Protein AF-A0A851GJX3-F1 (afdb_monomer)

Secondary structure (DSSP, 8-state):
-HHHHHHHHHHHHHHHHHHHHHHHHHHHHHHHHHHHHHHHHHHHHHHHTS-TTTS-SSHHHHTGGGTGGG-GGGTT-TT--EEEEETTEEEEE-SSPEEEETTEEE-EEEETTEEEEETTT-PBPPPTT-PPPP----

Foldseek 3Di:
DVVVVVVVVVVVVVVVVVQVVVQVVLQVLVLLLLALVQVLLVLQLVLVPDDPVQRDAWQQSSCVVQPRPPHPSQVSQPQGWTWHADPVGIKIWRPDWDRSGPPDTWIWIDTNVDAIATPPVRHHRDDPPDDPPDPPDD

Radius of gyration: 20.01 Å; Cα contacts (8 Å, |Δi|>4): 165; chains: 1; bounding box: 51×26×65 Å

Organism: NCBI:txid2748318

pLDDT: mean 86.86, std 13.75, range [38.84, 95.94]

Structure (mmCIF, N/CA/C/O backbone):
data_AF-A0A851GJX3-F1
#
_entry.id   AF-A0A851GJX3-F1
#
loop_
_atom_site.group_PDB
_atom_site.id
_atom_site.type_symbol
_atom_site.label_atom_id
_atom_site.label_alt_id
_atom_site.label_comp_id
_atom_site.label_asym_id
_atom_site.label_entity_id
_atom_site.label_seq_id
_atom_site.pdbx_PDB_ins_code
_atom_site.Cartn_x
_atom_site.Cartn_y
_atom_site.Cartn_z
_atom_site.occupancy
_atom_site.B_iso_or_equiv
_atom_site.auth_seq_id
_atom_site.auth_comp_id
_atom_site.auth_asym_id
_atom_site.auth_atom_id
_atom_site.pdbx_PDB_model_num
ATOM 1 N N . MET A 1 1 ? -26.244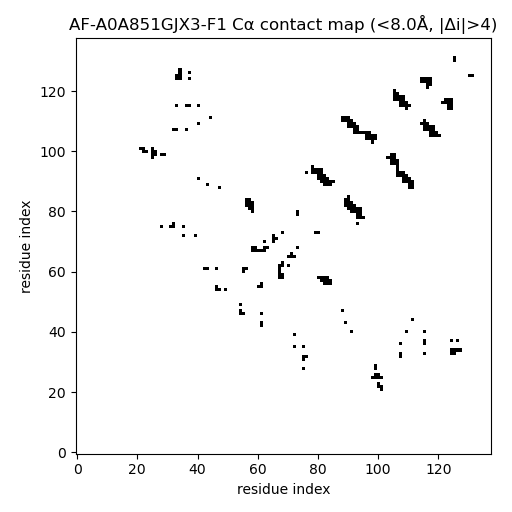 -0.835 45.167 1.00 61.53 1 MET A N 1
ATOM 2 C CA . MET A 1 1 ? -26.473 -1.055 43.716 1.00 61.53 1 MET A CA 1
ATOM 3 C C . MET A 1 1 ? -26.023 0.114 42.839 1.00 61.53 1 MET A C 1
ATOM 5 O O . MET A 1 1 ? -25.249 -0.138 41.929 1.00 61.53 1 MET A O 1
ATOM 9 N N . LYS A 1 2 ? -26.393 1.373 43.132 1.00 68.19 2 LYS A N 1
ATOM 10 C CA . LYS A 1 2 ? -26.063 2.550 42.291 1.00 68.19 2 LYS A CA 1
ATOM 11 C C . LYS A 1 2 ? -24.568 2.704 41.934 1.00 68.19 2 LYS A C 1
ATOM 13 O O . LYS A 1 2 ? -24.247 2.857 40.767 1.00 68.19 2 LYS A O 1
ATOM 18 N N . LYS A 1 3 ? -23.649 2.537 42.899 1.00 73.19 3 LYS A N 1
ATOM 19 C CA . LYS A 1 3 ? -22.190 2.628 42.654 1.00 73.19 3 LYS A CA 1
ATOM 20 C C . LYS A 1 3 ? -21.658 1.573 41.669 1.00 73.19 3 LYS A C 1
ATOM 22 O O . LYS A 1 3 ? -20.798 1.886 40.859 1.00 73.19 3 LYS A O 1
ATOM 27 N N . ARG A 1 4 ? -22.184 0.340 41.708 1.00 79.25 4 ARG A N 1
ATOM 28 C CA . ARG A 1 4 ? -21.769 -0.739 40.790 1.00 79.25 4 ARG A CA 1
ATOM 29 C C . ARG A 1 4 ? -22.234 -0.457 39.361 1.00 79.25 4 ARG A C 1
ATOM 31 O O . ARG A 1 4 ? -21.465 -0.647 38.433 1.00 79.25 4 ARG A O 1
ATOM 38 N N . VAL A 1 5 ? -23.452 0.063 39.205 1.00 83.94 5 VAL A N 1
ATOM 39 C CA . VAL A 1 5 ? -24.000 0.456 37.898 1.00 83.94 5 VAL A CA 1
ATOM 40 C C . VAL A 1 5 ? -23.191 1.606 37.289 1.00 83.94 5 VAL A C 1
ATOM 42 O O . VAL A 1 5 ? -22.816 1.525 36.127 1.00 83.94 5 VAL A O 1
ATOM 45 N N . SER A 1 6 ? -22.833 2.627 38.076 1.00 84.25 6 SER A N 1
ATOM 46 C CA . SER A 1 6 ? -21.995 3.735 37.593 1.00 84.25 6 SER A CA 1
ATOM 47 C C . SER A 1 6 ? -20.600 3.288 37.145 1.00 84.25 6 SER A C 1
ATOM 49 O O . SER A 1 6 ? -20.116 3.770 36.126 1.00 84.25 6 SER A O 1
ATOM 51 N N . ILE A 1 7 ? -19.969 2.347 37.860 1.00 88.00 7 ILE A N 1
ATOM 52 C CA . ILE A 1 7 ? -18.661 1.794 37.467 1.00 88.00 7 ILE A CA 1
ATOM 53 C C . ILE A 1 7 ? -18.777 1.028 36.147 1.00 88.00 7 ILE A C 1
ATOM 55 O O . ILE A 1 7 ? -17.972 1.243 35.246 1.00 88.00 7 ILE A O 1
ATOM 59 N N . VAL A 1 8 ? -19.800 0.178 36.004 1.00 90.81 8 VAL A N 1
ATOM 60 C CA . VAL A 1 8 ? -20.024 -0.586 34.767 1.00 90.81 8 VAL A CA 1
ATOM 61 C C . VAL A 1 8 ? -20.250 0.350 33.579 1.00 90.81 8 VAL A C 1
ATOM 63 O O . VAL A 1 8 ? -19.629 0.158 32.539 1.00 90.81 8 VAL A O 1
ATOM 66 N N . ILE A 1 9 ? -21.066 1.397 33.739 1.00 91.19 9 ILE A N 1
ATOM 67 C CA . ILE A 1 9 ? -21.296 2.396 32.684 1.00 91.19 9 ILE A CA 1
ATOM 68 C C . ILE A 1 9 ? -19.994 3.122 32.324 1.00 91.19 9 ILE A C 1
ATOM 70 O O . ILE A 1 9 ? -19.695 3.277 31.143 1.00 91.19 9 ILE A O 1
ATOM 74 N N . GLY A 1 10 ? -19.198 3.527 33.319 1.00 91.25 10 GLY A N 1
ATOM 75 C CA . GLY A 1 10 ? -17.917 4.198 33.086 1.00 91.25 10 GLY A CA 1
ATOM 76 C C . GLY A 1 10 ? -16.932 3.340 32.287 1.00 91.25 10 GLY A C 1
ATOM 77 O O . GLY A 1 10 ? -16.342 3.819 31.321 1.00 91.25 10 GLY A O 1
ATOM 78 N N . VAL A 1 11 ? -16.809 2.055 32.633 1.00 92.81 11 VAL A N 1
ATOM 79 C CA . VAL A 1 11 ? -15.965 1.105 31.890 1.00 92.81 11 VAL A CA 1
ATOM 80 C C . VAL A 1 11 ? -16.477 0.921 30.463 1.00 92.81 11 VAL A C 1
ATOM 82 O O . VAL A 1 11 ? -15.691 0.938 29.519 1.00 92.81 11 VAL A O 1
ATOM 85 N N . LEU A 1 12 ? -17.791 0.790 30.285 1.00 94.12 12 LEU A N 1
ATOM 86 C CA . LEU A 1 12 ? -18.391 0.564 28.972 1.00 94.12 12 LEU A CA 1
ATOM 87 C C . LEU A 1 12 ? -18.175 1.766 28.041 1.00 94.12 12 LEU A C 1
ATOM 89 O O . LEU A 1 12 ? -17.801 1.585 26.885 1.00 94.12 12 LEU A O 1
ATOM 93 N N . LEU A 1 13 ? -18.306 2.990 28.562 1.00 93.62 13 LEU A N 1
ATOM 94 C CA . LEU A 1 13 ? -17.988 4.213 27.821 1.00 93.62 13 LEU A CA 1
ATOM 95 C C . LEU A 1 13 ? -16.509 4.283 27.426 1.00 93.62 13 LEU A C 1
ATOM 97 O O . LEU A 1 13 ? -16.202 4.622 26.284 1.00 93.62 13 LEU A O 1
ATOM 101 N N . PHE A 1 14 ? -15.596 3.922 28.332 1.00 94.19 14 PHE A N 1
ATOM 102 C CA . PHE A 1 14 ? -14.161 3.910 28.040 1.00 94.19 14 PHE A CA 1
ATOM 103 C C . PHE A 1 14 ? -13.810 2.921 26.919 1.00 94.19 14 PHE A C 1
ATOM 105 O O . PHE A 1 14 ? -13.060 3.255 26.002 1.00 94.19 14 PHE A O 1
ATOM 112 N N . 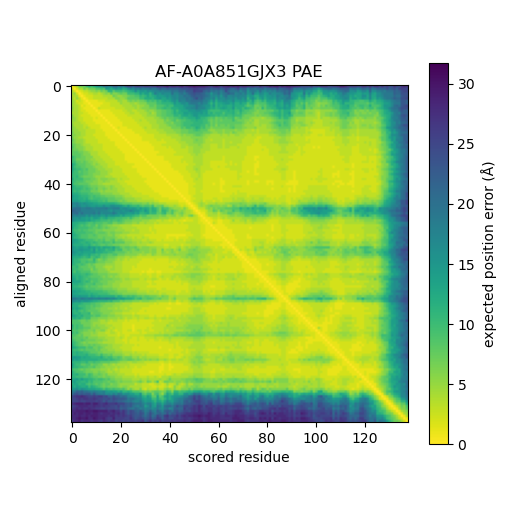VAL A 1 15 ? -14.408 1.726 26.945 1.00 94.31 15 VAL A N 1
ATOM 113 C CA . VAL A 1 15 ? -14.224 0.712 25.897 1.00 94.31 15 VAL A CA 1
ATOM 114 C C . VAL A 1 15 ? -14.755 1.211 24.552 1.00 94.31 15 VAL A C 1
ATOM 116 O O . VAL A 1 15 ? -14.050 1.123 23.548 1.00 94.31 15 VAL A O 1
ATOM 119 N N . VAL A 1 16 ? -15.964 1.783 24.516 1.00 93.62 16 VAL A N 1
ATOM 120 C CA . VAL A 1 16 ? -16.554 2.324 23.278 1.00 93.62 16 VAL A CA 1
ATOM 121 C C . VAL A 1 16 ? -15.695 3.449 22.696 1.00 93.62 16 VAL A C 1
ATOM 123 O O . VAL A 1 16 ? -15.464 3.485 21.482 1.00 93.62 16 VAL A O 1
ATOM 126 N N . LEU A 1 17 ? -15.173 4.339 23.544 1.00 94.50 17 LEU A N 1
ATOM 127 C CA . LEU A 1 17 ? -14.288 5.417 23.112 1.00 94.50 17 LEU A CA 1
ATOM 128 C C . LEU A 1 17 ? -12.981 4.864 22.526 1.00 94.50 17 LEU A C 1
ATOM 130 O O . LEU A 1 17 ? -12.590 5.258 21.427 1.00 94.50 17 LEU A O 1
ATOM 134 N N . GLY A 1 18 ? -12.349 3.901 23.205 1.00 93.94 18 GLY A N 1
ATOM 135 C CA . GLY A 1 18 ? -11.121 3.258 22.732 1.00 93.94 18 GLY A CA 1
ATOM 136 C C . GLY A 1 18 ? -11.298 2.558 21.381 1.00 93.94 18 GLY A C 1
ATOM 137 O O . GLY A 1 18 ? -10.483 2.739 20.476 1.00 93.94 18 GLY A O 1
ATOM 138 N N . ILE A 1 19 ? -12.403 1.828 21.204 1.00 94.19 19 ILE A N 1
ATOM 139 C CA . ILE A 1 19 ? -12.759 1.175 19.933 1.00 94.19 19 ILE A CA 1
ATOM 140 C C . ILE A 1 19 ? -12.942 2.214 18.817 1.00 94.19 19 ILE A C 1
ATOM 142 O O . ILE A 1 19 ? -12.475 2.009 17.695 1.00 94.19 19 ILE A O 1
ATOM 146 N N . THR A 1 20 ? -13.589 3.341 19.122 1.00 93.88 20 THR A N 1
ATOM 147 C CA . THR A 1 20 ? -13.840 4.415 18.150 1.00 93.88 20 THR A CA 1
ATOM 148 C C . THR A 1 20 ? -12.539 5.060 17.680 1.00 93.88 20 THR A C 1
ATOM 150 O O . THR A 1 20 ? -12.311 5.149 16.472 1.00 93.88 20 THR A O 1
ATOM 153 N N . ILE A 1 21 ? -11.662 5.438 18.616 1.00 94.62 21 ILE A N 1
ATOM 154 C CA . ILE A 1 21 ? -10.352 6.037 18.317 1.00 94.62 21 ILE A CA 1
ATOM 155 C C . ILE A 1 21 ? -9.494 5.063 17.506 1.00 94.62 21 ILE A C 1
ATOM 157 O O . ILE A 1 21 ? -8.927 5.431 16.479 1.00 94.62 21 ILE A O 1
ATOM 161 N N . TYR A 1 22 ? -9.450 3.791 17.909 1.00 94.44 22 TYR A N 1
ATOM 162 C CA . TYR A 1 22 ? -8.696 2.775 17.182 1.00 94.44 22 TYR A CA 1
ATOM 163 C C . TYR A 1 22 ? -9.196 2.611 15.739 1.00 94.44 22 TYR A C 1
ATOM 165 O O . TYR A 1 22 ? -8.398 2.573 14.804 1.00 94.44 22 TYR A O 1
ATOM 173 N N . ASN A 1 23 ? -10.515 2.585 15.526 1.00 94.75 23 ASN A N 1
ATOM 174 C CA . ASN A 1 23 ? -11.084 2.505 14.181 1.00 94.75 23 ASN A CA 1
ATOM 175 C C . ASN A 1 23 ? -10.778 3.744 13.328 1.00 94.75 23 ASN A C 1
ATOM 177 O O . ASN A 1 23 ? -10.571 3.614 12.124 1.00 94.75 23 ASN A O 1
ATOM 181 N N . GLN A 1 24 ? -10.760 4.938 13.928 1.00 93.38 24 GLN A N 1
ATOM 182 C CA . GLN A 1 24 ? -10.372 6.169 13.234 1.00 93.38 24 GLN A CA 1
ATOM 183 C C . GLN A 1 24 ? -8.902 6.129 12.811 1.00 93.38 24 GLN A C 1
ATOM 185 O O . GLN A 1 24 ? -8.610 6.421 11.656 1.00 93.38 24 GLN A O 1
ATOM 190 N N . ASN A 1 25 ? -8.006 5.667 13.687 1.00 93.69 25 ASN A N 1
ATOM 191 C CA . ASN A 1 25 ? -6.589 5.502 13.359 1.00 93.69 25 ASN A CA 1
ATOM 192 C C . ASN A 1 25 ? -6.371 4.498 12.218 1.00 93.69 25 ASN A C 1
ATOM 194 O O . ASN A 1 25 ? -5.564 4.749 11.329 1.00 93.69 25 ASN A O 1
ATOM 198 N N . LEU A 1 26 ? -7.118 3.387 12.191 1.00 93.38 26 LEU A N 1
ATOM 199 C CA . LEU A 1 26 ? -7.056 2.429 11.078 1.00 93.38 26 LEU A CA 1
ATOM 200 C C . LEU A 1 26 ? -7.486 3.054 9.746 1.00 93.38 26 LEU A C 1
ATOM 202 O O . LEU A 1 26 ? -6.852 2.817 8.720 1.00 93.38 26 LEU A O 1
ATOM 206 N N . LYS A 1 27 ? -8.544 3.871 9.765 1.00 92.25 27 LYS A N 1
ATOM 207 C CA . LYS A 1 27 ? -9.019 4.588 8.575 1.00 92.25 27 LYS A CA 1
ATOM 208 C C . LYS A 1 27 ? -8.036 5.665 8.117 1.00 92.25 27 LYS A C 1
ATOM 210 O O . LYS A 1 27 ? -7.854 5.830 6.914 1.00 92.25 27 LYS A O 1
ATOM 215 N N . ALA A 1 28 ? -7.403 6.372 9.053 1.00 91.25 28 ALA A N 1
ATOM 216 C CA . ALA A 1 28 ? -6.350 7.337 8.750 1.00 91.25 28 ALA A CA 1
ATOM 217 C C . ALA A 1 28 ? -5.165 6.643 8.064 1.00 91.25 28 ALA A C 1
ATOM 219 O O . ALA A 1 28 ? -4.873 6.965 6.920 1.00 91.25 28 ALA A O 1
ATOM 220 N N . LYS A 1 29 ? -4.625 5.568 8.661 1.00 92.62 29 LYS A N 1
ATOM 221 C CA . LYS A 1 29 ? -3.572 4.738 8.045 1.00 92.62 29 LYS A CA 1
ATOM 222 C C . LYS A 1 29 ? -3.952 4.204 6.660 1.00 92.62 29 LYS A C 1
ATOM 224 O O . LYS A 1 29 ? -3.107 4.092 5.780 1.00 92.62 29 LYS A O 1
ATOM 229 N N . ALA A 1 30 ? -5.212 3.814 6.457 1.00 92.38 30 ALA A N 1
ATOM 230 C CA . ALA A 1 30 ? -5.687 3.385 5.141 1.00 92.38 30 ALA A CA 1
ATOM 231 C C . ALA A 1 30 ? -5.663 4.538 4.122 1.00 92.38 30 ALA A C 1
ATOM 233 O O . ALA A 1 30 ? -5.256 4.329 2.985 1.00 92.38 30 ALA A O 1
ATOM 234 N N . THR A 1 31 ? -6.041 5.746 4.543 1.00 91.25 31 THR A N 1
ATOM 235 C CA . THR A 1 31 ? -5.995 6.953 3.702 1.00 91.25 31 THR A CA 1
ATOM 236 C C . THR A 1 31 ? -4.555 7.345 3.365 1.00 91.25 31 THR A C 1
ATOM 238 O O . THR A 1 31 ? -4.272 7.677 2.218 1.00 91.25 31 THR A O 1
ATOM 241 N N . ASP A 1 32 ? -3.637 7.247 4.329 1.00 91.88 32 ASP A N 1
ATOM 242 C CA . ASP A 1 32 ? -2.214 7.524 4.108 1.00 91.88 32 ASP A CA 1
ATOM 243 C C . ASP A 1 32 ? -1.613 6.531 3.103 1.00 91.88 32 ASP A C 1
ATOM 245 O O . ASP A 1 32 ? -0.923 6.930 2.170 1.00 91.88 32 ASP A O 1
ATOM 249 N N . ARG A 1 33 ? -1.957 5.240 3.212 1.00 93.06 33 ARG A N 1
ATOM 250 C CA . ARG A 1 33 ? -1.564 4.227 2.218 1.00 93.06 33 ARG A CA 1
ATOM 251 C C . ARG A 1 33 ? -2.112 4.514 0.824 1.00 93.06 33 ARG A C 1
ATOM 253 O O . ARG A 1 33 ? -1.377 4.347 -0.144 1.00 93.06 33 ARG A O 1
ATOM 260 N N . GLU A 1 34 ? -3.370 4.945 0.708 1.00 92.81 34 GLU A N 1
ATOM 261 C CA . GLU A 1 34 ? -3.957 5.346 -0.580 1.00 92.81 34 GLU A CA 1
ATOM 262 C C . GLU A 1 34 ? -3.184 6.508 -1.215 1.00 92.81 34 GLU A C 1
ATOM 264 O O . GLU A 1 34 ? -2.827 6.442 -2.389 1.00 92.81 34 GLU A O 1
ATOM 269 N N . ALA A 1 35 ? -2.900 7.556 -0.443 1.00 90.94 35 ALA A N 1
ATOM 270 C CA . ALA A 1 35 ? -2.165 8.723 -0.919 1.00 90.94 35 ALA A CA 1
ATOM 271 C C . ALA A 1 35 ? -0.746 8.352 -1.382 1.00 90.94 35 ALA A C 1
ATOM 273 O O . ALA A 1 35 ? -0.302 8.719 -2.476 1.00 90.94 35 ALA A O 1
ATOM 274 N N . THR A 1 36 ? -0.043 7.571 -0.567 1.00 92.88 36 THR A N 1
ATOM 275 C CA . THR A 1 36 ? 1.350 7.238 -0.839 1.00 92.88 36 THR A CA 1
ATOM 276 C C . THR A 1 36 ? 1.491 6.237 -1.979 1.00 92.88 36 THR A C 1
ATOM 278 O O . THR A 1 36 ? 2.363 6.427 -2.827 1.00 92.88 36 THR A O 1
ATOM 281 N N . ILE A 1 37 ? 0.599 5.239 -2.103 1.00 94.06 37 ILE A N 1
ATOM 282 C CA . ILE A 1 37 ? 0.668 4.326 -3.254 1.00 94.06 37 ILE A CA 1
ATOM 283 C C . ILE A 1 37 ? 0.409 5.055 -4.568 1.00 94.06 37 ILE A C 1
ATOM 285 O O . ILE A 1 37 ? 1.009 4.702 -5.573 1.00 94.06 37 ILE A O 1
ATOM 289 N N . VAL A 1 38 ? -0.447 6.081 -4.578 1.00 93.06 38 VAL A N 1
ATOM 290 C CA . VAL A 1 38 ? -0.684 6.888 -5.782 1.00 93.06 38 VAL A CA 1
ATOM 291 C C . VAL A 1 38 ? 0.597 7.608 -6.198 1.00 93.06 38 VAL A C 1
ATOM 293 O O . VAL A 1 38 ? 0.930 7.617 -7.379 1.00 93.06 38 VAL A O 1
ATOM 296 N N . SER A 1 39 ? 1.350 8.153 -5.242 1.00 92.25 39 SER A N 1
ATOM 297 C CA . SER A 1 39 ? 2.646 8.783 -5.523 1.00 92.25 39 SER A CA 1
ATOM 298 C C . SER A 1 39 ? 3.659 7.781 -6.093 1.00 92.25 39 SER A C 1
ATOM 300 O O . SER A 1 39 ? 4.255 8.041 -7.135 1.00 92.25 39 SER A O 1
ATOM 302 N N . ILE A 1 40 ? 3.801 6.607 -5.469 1.00 94.44 40 ILE A N 1
ATOM 303 C CA . ILE A 1 40 ? 4.720 5.553 -5.939 1.00 94.44 40 ILE A CA 1
ATOM 304 C C . ILE A 1 40 ? 4.283 5.006 -7.305 1.00 94.44 40 ILE A C 1
ATOM 306 O O . ILE A 1 40 ? 5.115 4.743 -8.165 1.00 94.44 40 ILE A O 1
ATOM 310 N N . TYR A 1 41 ? 2.978 4.888 -7.541 1.00 94.88 41 TYR A N 1
ATOM 311 C CA . TYR A 1 41 ? 2.413 4.478 -8.823 1.00 94.88 41 TYR A CA 1
ATOM 312 C C . TYR A 1 41 ? 2.793 5.433 -9.958 1.00 94.88 41 TYR A C 1
ATOM 314 O O . TYR A 1 41 ? 3.125 4.982 -11.051 1.00 94.88 41 TYR A O 1
ATOM 322 N N . TYR A 1 42 ? 2.788 6.746 -9.710 1.00 92.31 42 TYR A N 1
ATOM 323 C CA . TYR A 1 42 ? 3.259 7.711 -10.703 1.00 92.31 42 TYR A CA 1
ATOM 324 C C . TYR A 1 42 ? 4.752 7.559 -10.992 1.00 92.31 42 TYR A C 1
ATOM 326 O O . TYR A 1 42 ? 5.130 7.591 -12.159 1.00 92.31 42 TYR A O 1
ATOM 334 N N . LEU A 1 43 ? 5.583 7.339 -9.967 1.00 93.06 43 LEU A N 1
ATOM 335 C CA . LEU A 1 43 ? 7.007 7.047 -10.167 1.00 93.06 43 LEU A CA 1
ATOM 336 C C . LEU A 1 43 ? 7.191 5.786 -11.023 1.00 93.06 43 LEU A C 1
ATOM 338 O O . LEU A 1 43 ? 7.962 5.796 -11.978 1.00 93.06 43 LEU A O 1
ATOM 342 N N . ALA A 1 44 ? 6.431 4.730 -10.723 1.00 93.88 44 ALA A N 1
ATOM 343 C CA . ALA A 1 44 ? 6.457 3.479 -11.470 1.00 93.88 44 ALA A CA 1
ATOM 344 C C . ALA A 1 44 ? 6.065 3.673 -12.944 1.00 93.88 44 ALA A C 1
ATOM 346 O O . ALA A 1 44 ? 6.761 3.167 -13.819 1.00 93.88 44 ALA A O 1
ATOM 347 N N . ILE A 1 45 ? 5.010 4.448 -13.235 1.00 92.94 45 ILE A N 1
ATOM 348 C CA . ILE A 1 45 ? 4.633 4.787 -14.617 1.00 92.94 45 ILE A CA 1
ATOM 349 C C . ILE A 1 45 ? 5.752 5.553 -15.317 1.00 92.94 45 ILE A C 1
ATOM 351 O O . ILE A 1 45 ? 6.151 5.154 -16.405 1.00 92.94 45 ILE A O 1
ATOM 355 N N . CYS A 1 46 ? 6.269 6.623 -14.708 1.00 90.81 46 CYS A N 1
ATOM 356 C CA . CYS A 1 46 ? 7.316 7.437 -15.328 1.00 90.81 46 CYS A CA 1
ATOM 357 C C . CYS A 1 46 ? 8.573 6.613 -15.638 1.00 90.81 46 CYS A C 1
ATOM 359 O O . CYS A 1 46 ? 9.222 6.842 -16.652 1.00 90.81 46 CYS A O 1
ATOM 361 N N . SER A 1 47 ? 8.880 5.616 -14.804 1.00 90.19 47 SER A N 1
ATOM 362 C CA . SER A 1 47 ? 10.025 4.730 -15.017 1.00 90.19 47 SER A CA 1
ATOM 363 C C . SER A 1 47 ? 9.889 3.822 -16.247 1.00 90.19 47 SER A C 1
ATOM 365 O O . SER A 1 47 ? 10.890 3.315 -16.746 1.00 90.19 47 SER A O 1
ATOM 367 N N . LEU A 1 48 ? 8.677 3.615 -16.780 1.00 88.62 48 LEU A N 1
ATOM 368 C CA . LEU A 1 48 ? 8.486 2.829 -18.004 1.00 88.62 48 LEU A CA 1
ATOM 369 C C . LEU A 1 48 ? 8.957 3.576 -19.258 1.00 88.62 48 LEU A C 1
ATOM 371 O O . LEU A 1 48 ? 9.348 2.926 -20.231 1.00 88.62 48 LEU A O 1
ATOM 375 N N . ASP A 1 49 ? 8.956 4.910 -19.226 1.00 86.44 49 ASP A N 1
ATOM 376 C CA . ASP A 1 49 ? 9.423 5.750 -20.334 1.00 86.44 49 ASP A CA 1
ATOM 377 C C . ASP A 1 49 ? 10.958 5.809 -20.417 1.00 86.44 49 ASP A C 1
ATOM 379 O O . ASP A 1 49 ? 11.510 6.255 -21.424 1.00 86.44 49 ASP A O 1
ATOM 383 N N . GLU A 1 50 ? 11.662 5.337 -19.384 1.00 83.31 50 GLU A N 1
ATOM 384 C CA . GLU A 1 50 ? 13.120 5.267 -19.371 1.00 83.31 50 GLU A CA 1
ATOM 385 C C . GLU A 1 50 ? 13.655 4.124 -20.244 1.00 83.31 50 GLU A C 1
ATOM 387 O O . GLU A 1 50 ? 12.997 3.094 -20.468 1.00 83.31 50 GLU A O 1
ATOM 392 N N . ASP A 1 51 ? 14.898 4.295 -20.704 1.00 81.75 51 ASP A N 1
ATOM 393 C CA . ASP A 1 51 ? 15.644 3.263 -21.415 1.00 81.75 51 ASP A CA 1
ATOM 394 C C . ASP A 1 51 ? 15.696 1.977 -20.585 1.00 81.75 51 ASP A C 1
ATOM 396 O O . ASP A 1 51 ? 15.903 2.000 -19.372 1.00 81.75 51 ASP A O 1
ATOM 400 N N . SER A 1 52 ? 15.564 0.822 -21.242 1.00 78.00 52 SER A N 1
ATOM 401 C CA . SER A 1 52 ? 15.450 -0.477 -20.563 1.00 78.00 52 SER A CA 1
ATOM 402 C C . SER A 1 52 ? 16.601 -0.792 -19.600 1.00 78.00 52 SER A C 1
ATOM 404 O O . SER A 1 52 ? 16.406 -1.557 -18.664 1.00 78.00 52 SER A O 1
ATOM 406 N N . ALA A 1 53 ? 17.792 -0.225 -19.826 1.00 80.25 53 ALA A N 1
ATOM 407 C CA . ALA A 1 53 ? 18.962 -0.402 -18.964 1.00 80.25 53 ALA A CA 1
ATOM 408 C C . ALA A 1 53 ? 18.905 0.422 -17.662 1.00 80.25 53 ALA A C 1
ATOM 410 O O . ALA A 1 53 ? 19.628 0.107 -16.721 1.00 80.25 53 ALA A O 1
ATOM 411 N N . SER A 1 54 ? 18.072 1.462 -17.619 1.00 82.12 54 SER A N 1
ATOM 412 C CA . SER A 1 54 ? 17.917 2.376 -16.482 1.00 82.12 54 SER A CA 1
ATOM 413 C C . SER A 1 54 ? 16.663 2.096 -15.658 1.00 82.12 54 SER A C 1
ATOM 415 O O . SER A 1 54 ? 16.543 2.614 -14.553 1.00 82.12 54 SER A O 1
ATOM 417 N N . ARG A 1 55 ? 15.755 1.246 -16.157 1.00 89.19 55 ARG A N 1
ATOM 418 C CA . ARG A 1 55 ? 14.500 0.947 -15.466 1.00 89.19 55 ARG A CA 1
ATOM 419 C C . ARG A 1 55 ? 14.741 0.263 -14.120 1.00 89.19 55 ARG A C 1
ATOM 421 O O . ARG A 1 55 ? 15.457 -0.746 -14.083 1.00 89.19 55 ARG A O 1
ATOM 428 N N . PRO A 1 56 ? 14.071 0.727 -13.053 1.00 91.06 56 PRO A N 1
ATOM 429 C CA . PRO A 1 56 ? 14.179 0.118 -11.741 1.00 91.06 56 PRO A CA 1
ATOM 430 C C . PRO A 1 56 ? 13.625 -1.304 -11.783 1.00 91.06 56 PRO A C 1
ATOM 432 O O . PRO A 1 56 ? 12.557 -1.543 -12.338 1.00 91.06 56 PRO A O 1
ATOM 435 N N . GLN A 1 57 ? 14.340 -2.253 -11.190 1.00 91.44 57 GLN A N 1
ATOM 436 C CA . GLN A 1 57 ? 13.941 -3.663 -11.133 1.00 91.44 57 GLN A CA 1
ATOM 437 C C . GLN A 1 57 ? 13.157 -4.004 -9.864 1.00 91.44 57 GLN A C 1
ATOM 439 O O . GLN A 1 57 ? 12.478 -5.027 -9.800 1.00 91.44 57 GLN A O 1
ATOM 444 N N . ASN A 1 58 ? 13.263 -3.164 -8.838 1.00 93.44 58 ASN A N 1
ATOM 445 C CA . ASN A 1 58 ? 12.677 -3.378 -7.521 1.00 93.44 58 ASN A CA 1
ATOM 446 C C . ASN A 1 58 ? 12.281 -2.036 -6.878 1.00 93.44 58 ASN A C 1
ATOM 448 O O . ASN A 1 58 ? 12.564 -0.958 -7.403 1.00 93.44 58 ASN A O 1
ATOM 452 N N . ILE A 1 59 ? 11.592 -2.112 -5.736 1.00 94.06 59 ILE A N 1
ATOM 453 C CA . ILE A 1 59 ? 11.081 -0.929 -5.030 1.00 94.06 59 ILE A CA 1
ATOM 454 C C . ILE A 1 59 ? 12.205 -0.010 -4.530 1.00 94.06 59 ILE A C 1
ATOM 456 O O . ILE A 1 59 ? 12.027 1.203 -4.487 1.00 94.06 59 ILE A O 1
ATOM 460 N N . GLU A 1 60 ? 13.361 -0.570 -4.176 1.00 93.81 60 GLU A N 1
ATOM 461 C CA . GLU A 1 60 ? 14.508 0.191 -3.681 1.00 93.81 60 GLU A CA 1
ATOM 462 C C . GLU A 1 60 ? 15.105 1.062 -4.790 1.00 93.81 60 GLU A C 1
ATOM 464 O O . GLU A 1 60 ? 15.310 2.257 -4.586 1.00 93.81 60 GLU A O 1
ATOM 469 N N . GLU A 1 61 ? 15.299 0.495 -5.981 1.00 93.56 61 GLU A N 1
ATOM 470 C CA . GLU A 1 61 ? 15.755 1.226 -7.165 1.00 93.56 61 GLU A CA 1
ATOM 471 C C . GLU A 1 61 ? 14.736 2.282 -7.600 1.00 93.56 61 GLU A C 1
ATOM 473 O O . GLU A 1 61 ? 15.115 3.418 -7.880 1.00 93.56 61 GLU A O 1
ATOM 478 N N . LEU A 1 62 ? 13.438 1.950 -7.577 1.00 94.44 62 LEU A N 1
ATOM 479 C CA . LEU A 1 62 ? 12.372 2.900 -7.914 1.00 94.44 62 LEU A CA 1
ATOM 480 C C . LEU A 1 62 ? 12.380 4.121 -6.981 1.00 94.44 62 LEU A C 1
ATOM 482 O O . LEU A 1 62 ? 12.064 5.237 -7.395 1.00 94.44 62 LEU A O 1
ATOM 486 N N . LEU A 1 63 ? 12.739 3.914 -5.713 1.00 94.75 63 LEU A N 1
ATOM 487 C CA . LEU A 1 63 ? 12.735 4.945 -4.681 1.00 94.75 63 LEU A CA 1
ATOM 488 C C . LEU A 1 63 ? 14.130 5.491 -4.360 1.00 94.75 63 LEU A C 1
ATOM 490 O O . LEU A 1 63 ? 14.267 6.225 -3.383 1.00 94.75 63 LEU A O 1
ATOM 494 N N . VAL A 1 64 ? 15.161 5.201 -5.161 1.00 93.06 64 VAL A N 1
ATOM 495 C CA . VAL A 1 64 ? 16.560 5.550 -4.844 1.00 93.06 64 VAL A CA 1
ATOM 496 C C . VAL A 1 64 ? 16.754 7.046 -4.562 1.00 93.06 64 VAL A C 1
ATOM 498 O O . VAL A 1 64 ? 17.416 7.426 -3.597 1.00 93.06 64 VAL A O 1
ATOM 501 N N . HIS A 1 65 ? 16.086 7.917 -5.324 1.00 89.50 65 HIS A N 1
ATOM 502 C CA . HIS A 1 65 ? 16.128 9.374 -5.139 1.00 89.50 65 HIS A CA 1
ATOM 503 C C . HIS A 1 65 ? 15.347 9.877 -3.915 1.00 89.50 65 HIS A C 1
ATOM 505 O O . HIS A 1 65 ? 15.463 11.042 -3.539 1.00 89.50 65 HIS A O 1
ATOM 511 N N . TYR A 1 66 ? 14.578 8.995 -3.281 1.00 89.75 66 TYR A N 1
ATOM 512 C CA . TYR A 1 66 ? 13.747 9.254 -2.110 1.00 89.75 66 TYR A CA 1
ATOM 513 C C . TYR A 1 66 ? 14.212 8.469 -0.874 1.00 89.75 66 TYR A C 1
ATOM 515 O O . TYR A 1 66 ? 13.460 8.390 0.097 1.00 89.75 66 TYR A O 1
ATOM 523 N N . GLY A 1 67 ? 15.423 7.897 -0.901 1.00 88.31 67 GLY A N 1
ATOM 524 C CA . GLY A 1 67 ? 16.006 7.128 0.208 1.00 88.31 67 GLY A CA 1
ATOM 525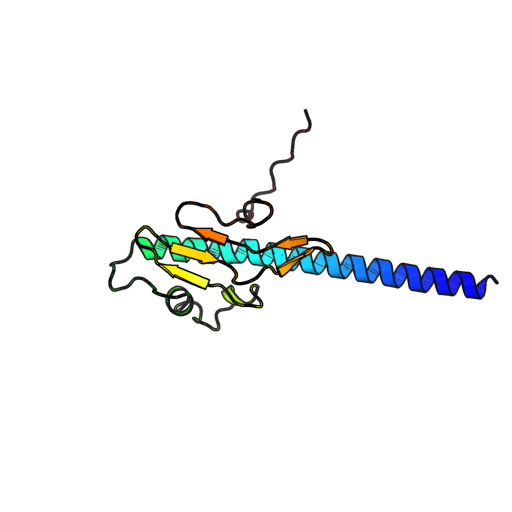 C C . GLY A 1 67 ? 15.942 5.604 0.052 1.00 88.31 67 GLY A C 1
ATOM 526 O O . GLY A 1 67 ? 16.335 4.893 0.971 1.00 88.31 67 GLY A O 1
ATOM 527 N N . GLY A 1 68 ? 15.469 5.093 -1.088 1.00 90.00 68 GLY A N 1
ATOM 528 C CA . GLY A 1 68 ? 15.405 3.659 -1.380 1.00 90.00 68 GLY A CA 1
ATOM 529 C C . GLY A 1 68 ? 14.551 2.903 -0.362 1.00 90.00 68 GLY A C 1
ATOM 530 O O . GLY A 1 68 ? 13.405 3.274 -0.103 1.00 90.00 68 GLY A O 1
ATOM 531 N N . SER A 1 69 ? 15.126 1.861 0.239 1.00 87.06 69 SER A N 1
ATOM 532 C CA . SER A 1 69 ? 14.488 1.046 1.282 1.00 87.06 69 SER A CA 1
ATOM 533 C C . SER A 1 69 ? 14.097 1.835 2.540 1.00 87.06 69 SER A C 1
ATOM 535 O O . SER A 1 69 ? 13.133 1.468 3.207 1.00 87.06 69 SER A O 1
ATOM 537 N N . ASP A 1 70 ? 14.790 2.941 2.831 1.00 87.75 70 ASP A N 1
ATOM 538 C CA . ASP A 1 70 ? 14.516 3.816 3.980 1.00 87.75 70 ASP A CA 1
ATOM 539 C C . ASP A 1 70 ? 13.617 5.010 3.609 1.00 87.75 70 ASP A C 1
ATOM 541 O O . ASP A 1 70 ? 13.510 5.989 4.351 1.00 87.75 70 ASP A O 1
ATOM 545 N N . SER A 1 71 ? 12.980 4.973 2.434 1.00 90.94 71 SER A N 1
ATOM 546 C CA . SER A 1 71 ? 12.127 6.069 1.991 1.00 90.94 71 SER A CA 1
ATOM 547 C C . SER A 1 71 ? 10.931 6.270 2.921 1.00 90.94 71 SER A C 1
ATOM 549 O O . SER A 1 71 ? 10.191 5.334 3.222 1.00 90.94 71 SER A O 1
ATOM 551 N N . VAL A 1 72 ? 10.647 7.532 3.260 1.00 90.38 72 VAL A N 1
ATOM 552 C CA . VAL A 1 72 ? 9.419 7.945 3.971 1.00 90.38 72 VAL A CA 1
ATOM 553 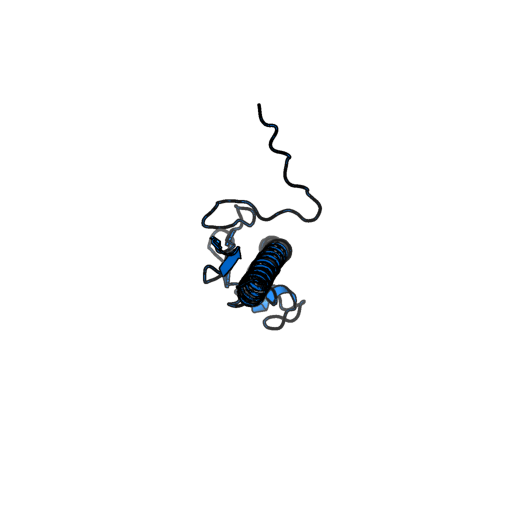C C . VAL A 1 72 ? 8.155 7.497 3.220 1.00 90.38 72 VAL A C 1
ATOM 555 O O . VAL A 1 72 ? 7.100 7.285 3.815 1.00 90.38 72 VAL A O 1
ATOM 558 N N . LEU A 1 73 ? 8.257 7.280 1.904 1.00 91.50 73 LEU A N 1
ATOM 559 C CA . LEU A 1 73 ? 7.168 6.751 1.083 1.00 91.50 73 LEU A CA 1
ATOM 560 C C . LEU A 1 73 ? 6.803 5.294 1.430 1.00 91.50 73 LEU A C 1
ATOM 562 O O . LEU A 1 73 ? 5.717 4.839 1.080 1.00 91.50 73 LEU A O 1
ATOM 566 N N . LEU A 1 74 ? 7.660 4.556 2.135 1.00 93.38 74 LEU A N 1
ATOM 567 C CA . LEU A 1 74 ? 7.363 3.195 2.581 1.00 93.38 74 LEU A CA 1
ATOM 568 C C . LEU A 1 74 ? 6.755 3.135 3.991 1.00 93.38 74 LEU A C 1
ATOM 570 O O . LEU A 1 74 ? 6.137 2.126 4.323 1.00 93.38 74 LEU A O 1
ATOM 574 N N . GLU A 1 75 ? 6.831 4.208 4.790 1.00 93.25 75 GLU A N 1
ATOM 575 C CA . GLU A 1 75 ? 6.327 4.239 6.177 1.00 93.25 75 GLU A CA 1
ATOM 576 C C . GLU A 1 75 ? 4.862 3.788 6.343 1.00 93.25 75 GLU A C 1
ATOM 578 O O . GLU A 1 75 ? 4.564 3.081 7.311 1.00 93.25 75 GLU A O 1
ATOM 583 N N . PRO A 1 76 ? 3.920 4.131 5.438 1.00 93.69 76 PRO A N 1
ATOM 584 C CA . PRO A 1 76 ? 2.534 3.688 5.585 1.00 93.69 76 PRO A CA 1
ATOM 585 C C . PRO A 1 76 ? 2.337 2.174 5.393 1.00 93.69 76 PRO A C 1
ATOM 587 O O . PRO A 1 76 ? 1.282 1.652 5.764 1.00 93.69 76 PRO A O 1
ATOM 590 N N . PHE A 1 77 ? 3.310 1.466 4.813 1.00 93.69 77 PHE A N 1
ATOM 591 C CA . PHE A 1 77 ? 3.222 0.049 4.460 1.00 93.69 77 PHE A CA 1
ATOM 592 C C . PHE A 1 77 ? 4.009 -0.812 5.460 1.00 93.69 77 PHE A C 1
ATOM 594 O O . PHE A 1 77 ? 5.186 -1.090 5.268 1.00 93.69 77 PHE A O 1
ATOM 601 N N . GLU A 1 78 ? 3.342 -1.282 6.523 1.00 89.25 78 GLU A N 1
ATOM 602 C CA . GLU A 1 78 ? 3.984 -2.017 7.637 1.00 89.25 78 GLU A CA 1
ATOM 603 C C . GLU A 1 78 ? 4.766 -3.276 7.203 1.00 89.25 78 GLU A C 1
ATOM 605 O O . GLU A 1 78 ? 5.803 -3.581 7.783 1.00 89.25 78 GLU A O 1
ATOM 610 N N . ASP A 1 79 ? 4.287 -3.998 6.184 1.00 91.44 79 ASP A N 1
ATOM 611 C CA . ASP A 1 79 ? 4.960 -5.181 5.615 1.00 91.44 79 ASP A CA 1
ATOM 612 C C . ASP A 1 79 ? 5.764 -4.844 4.335 1.00 91.44 79 ASP A C 1
ATOM 614 O O . ASP A 1 79 ? 6.173 -5.746 3.601 1.00 91.44 79 ASP A O 1
ATOM 618 N N . GLY A 1 80 ? 5.956 -3.556 4.037 1.00 91.94 80 GLY A N 1
ATOM 619 C CA . GLY A 1 80 ? 6.558 -3.059 2.803 1.00 91.94 80 GLY A CA 1
ATOM 620 C C . GLY A 1 80 ? 5.621 -3.090 1.590 1.00 91.94 80 GLY A C 1
ATOM 621 O O . GLY A 1 80 ? 4.442 -3.452 1.671 1.00 91.94 80 GLY A O 1
ATOM 622 N N . LEU A 1 81 ? 6.170 -2.698 0.441 1.00 94.25 81 LEU A N 1
ATOM 623 C CA . LEU A 1 81 ? 5.479 -2.647 -0.845 1.00 94.25 81 LEU A CA 1
ATOM 624 C C . LEU A 1 81 ? 6.324 -3.379 -1.893 1.00 94.25 81 LEU A C 1
ATOM 626 O O . LEU A 1 81 ? 7.504 -3.080 -2.054 1.00 94.25 81 LEU A O 1
ATOM 630 N N . SER A 1 82 ? 5.737 -4.349 -2.593 1.00 94.06 82 SER A N 1
ATOM 631 C CA . SER A 1 82 ? 6.417 -5.067 -3.671 1.00 94.06 82 SER A CA 1
ATOM 632 C C . SER A 1 82 ? 6.240 -4.323 -4.985 1.00 94.06 82 SER A C 1
ATOM 634 O O . SER A 1 82 ? 5.108 -3.992 -5.345 1.00 94.06 82 SER A O 1
ATOM 636 N N . PHE A 1 83 ? 7.337 -4.131 -5.709 1.00 95.38 83 PHE A N 1
ATOM 637 C CA . PHE A 1 83 ? 7.349 -3.651 -7.083 1.00 95.38 83 PHE A CA 1
ATOM 638 C C . PHE A 1 83 ? 8.035 -4.697 -7.958 1.00 95.38 83 PHE A C 1
ATOM 640 O O . PHE A 1 83 ? 9.154 -5.111 -7.653 1.00 95.38 83 PHE A O 1
ATOM 647 N N . GLU A 1 84 ? 7.355 -5.118 -9.018 1.00 93.75 84 GLU A N 1
ATOM 648 C CA . GLU A 1 84 ? 7.856 -6.096 -9.982 1.00 93.75 84 GLU A CA 1
ATOM 649 C C . GLU A 1 84 ? 7.606 -5.582 -11.400 1.00 93.75 84 GLU A C 1
ATOM 651 O O . GLU A 1 84 ? 6.473 -5.243 -11.756 1.00 93.75 84 GLU A O 1
ATOM 656 N N . LEU A 1 85 ? 8.655 -5.548 -12.223 1.00 91.62 85 LEU A N 1
ATOM 657 C CA . LEU A 1 85 ? 8.502 -5.352 -13.660 1.00 91.62 85 LEU A CA 1
ATOM 658 C C . LEU A 1 85 ? 7.937 -6.619 -14.307 1.00 91.62 85 LEU A C 1
ATOM 660 O O . LEU A 1 85 ? 8.282 -7.746 -13.958 1.00 91.62 85 LEU A O 1
ATOM 664 N N . THR A 1 86 ? 7.076 -6.419 -15.293 1.00 89.81 86 THR A N 1
ATOM 665 C CA . THR A 1 86 ? 6.469 -7.472 -16.109 1.00 89.81 86 THR A CA 1
ATOM 666 C C . THR A 1 86 ? 6.766 -7.200 -17.578 1.00 89.81 86 THR A C 1
ATOM 668 O O . THR A 1 86 ? 7.158 -6.093 -17.938 1.00 89.81 86 THR A O 1
ATOM 671 N N . GLU A 1 87 ? 6.533 -8.179 -18.454 1.00 84.75 87 GLU A N 1
ATOM 672 C CA . GLU A 1 87 ? 6.740 -8.005 -19.903 1.00 84.75 87 GLU A CA 1
ATOM 673 C C . GLU A 1 87 ? 5.977 -6.804 -20.479 1.00 84.75 87 GLU A C 1
ATOM 675 O O . GLU A 1 87 ? 6.415 -6.195 -21.452 1.00 84.75 87 GLU A O 1
ATOM 680 N N . THR A 1 88 ? 4.836 -6.464 -19.878 1.00 82.81 88 THR A N 1
ATOM 681 C CA . THR A 1 88 ? 3.947 -5.412 -20.371 1.00 82.81 88 THR A CA 1
ATOM 682 C C . THR A 1 88 ? 3.960 -4.135 -19.543 1.00 82.81 88 THR A C 1
ATOM 684 O O . THR A 1 88 ? 3.294 -3.205 -19.953 1.00 82.81 88 THR A O 1
ATOM 687 N N . GLY A 1 89 ? 4.652 -4.067 -18.402 1.00 90.38 89 GLY A N 1
ATOM 688 C CA . GLY A 1 89 ? 4.545 -2.928 -17.482 1.00 90.38 89 GLY A CA 1
ATOM 689 C C . GLY A 1 89 ? 5.059 -3.270 -16.087 1.00 90.38 89 GLY A C 1
ATOM 690 O O . GLY A 1 89 ? 6.111 -3.887 -15.953 1.00 90.38 89 GLY A O 1
ATOM 691 N N . PHE A 1 90 ? 4.302 -2.949 -15.037 1.00 94.44 90 PHE A N 1
ATOM 692 C CA . PHE A 1 90 ? 4.669 -3.274 -13.654 1.00 94.44 90 PHE A CA 1
ATOM 693 C C . PHE A 1 90 ? 3.476 -3.729 -12.812 1.00 94.44 90 PHE A C 1
ATOM 695 O O . PHE A 1 90 ? 2.314 -3.489 -13.154 1.00 94.44 90 PHE A O 1
ATOM 702 N N . ILE A 1 91 ? 3.790 -4.338 -11.670 1.00 95.12 91 ILE A N 1
ATOM 703 C CA . ILE A 1 91 ? 2.864 -4.636 -10.581 1.00 95.12 91 ILE A CA 1
ATOM 704 C C . ILE A 1 91 ? 3.400 -3.985 -9.308 1.00 95.12 91 ILE A C 1
ATOM 706 O O . ILE A 1 91 ? 4.564 -4.151 -8.952 1.00 95.12 91 ILE A O 1
ATOM 710 N N . LEU A 1 92 ? 2.525 -3.267 -8.607 1.00 95.81 92 LEU A N 1
ATOM 711 C CA . LEU A 1 92 ? 2.784 -2.662 -7.308 1.00 95.81 92 LEU A CA 1
ATOM 712 C C . LEU A 1 92 ? 1.754 -3.193 -6.310 1.00 95.81 92 LEU A C 1
ATOM 714 O O . LEU A 1 92 ? 0.551 -3.060 -6.527 1.00 95.81 92 LEU A O 1
ATOM 718 N N . ALA A 1 93 ? 2.183 -3.822 -5.222 1.00 95.81 93 ALA A N 1
ATOM 719 C CA . ALA A 1 93 ? 1.246 -4.469 -4.308 1.00 95.81 93 ALA A CA 1
ATOM 720 C C . ALA A 1 93 ? 1.759 -4.534 -2.875 1.00 95.81 93 ALA A C 1
ATOM 722 O O . ALA A 1 93 ? 2.939 -4.753 -2.626 1.00 95.81 93 ALA A O 1
ATOM 723 N N . GLU A 1 94 ? 0.853 -4.433 -1.906 1.00 95.94 94 GLU A N 1
ATOM 724 C CA . GLU A 1 94 ? 1.176 -4.892 -0.556 1.00 95.94 94 GLU A CA 1
ATOM 725 C C . GLU A 1 94 ? 1.227 -6.435 -0.539 1.00 95.94 94 GLU A C 1
ATOM 727 O O . GLU A 1 94 ? 0.332 -7.103 -1.085 1.00 95.94 94 GLU A O 1
ATOM 732 N N . PRO A 1 95 ? 2.215 -7.043 0.142 1.00 93.88 95 PRO A N 1
ATOM 733 C CA . PRO A 1 95 ? 2.349 -8.497 0.182 1.00 93.88 95 PRO A CA 1
ATOM 734 C C . PRO A 1 95 ? 1.174 -9.155 0.922 1.00 93.88 95 PRO A C 1
ATOM 736 O O . PRO A 1 95 ? 0.682 -10.217 0.520 1.00 93.88 95 PRO A O 1
ATOM 739 N N . LYS A 1 96 ? 0.657 -8.507 1.975 1.00 94.12 96 LYS A N 1
ATOM 740 C CA . LYS A 1 96 ? -0.388 -9.041 2.862 1.00 94.12 96 LYS A CA 1
ATOM 741 C C . LYS A 1 96 ? -1.527 -8.04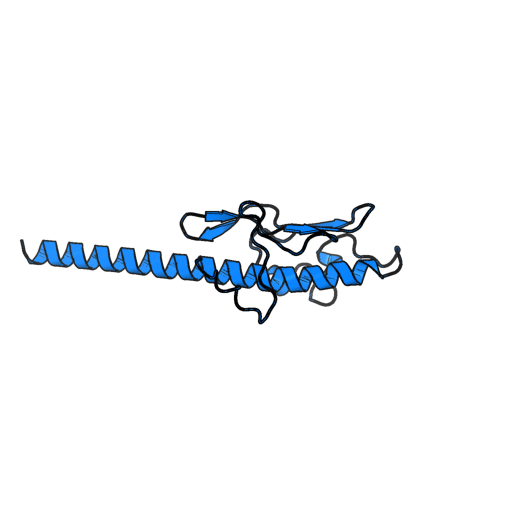8 3.079 1.00 94.12 96 LYS A C 1
ATOM 743 O O . LYS A 1 96 ? -1.353 -6.842 2.989 1.00 94.12 96 LYS A O 1
ATOM 748 N N . ALA A 1 97 ? -2.710 -8.581 3.394 1.00 94.19 97 ALA A N 1
ATOM 749 C CA . ALA A 1 97 ? -3.877 -7.778 3.751 1.00 94.19 97 ALA A CA 1
ATOM 750 C C . ALA A 1 97 ? -3.756 -7.192 5.165 1.00 94.19 97 ALA A C 1
ATOM 752 O O . ALA A 1 97 ? -3.730 -7.928 6.163 1.00 94.19 97 ALA A O 1
ATOM 753 N N . GLN A 1 98 ? -3.781 -5.865 5.246 1.00 92.50 98 GLN A N 1
ATOM 754 C CA . GLN A 1 98 ? -3.756 -5.109 6.493 1.00 92.50 98 GLN A CA 1
ATOM 755 C C . GLN A 1 98 ? -5.150 -4.719 6.951 1.00 92.50 98 GLN A C 1
ATOM 757 O O . GLN A 1 98 ? -6.110 -4.662 6.183 1.00 92.50 98 GLN A O 1
ATOM 762 N N . ARG A 1 99 ? -5.278 -4.419 8.240 1.00 92.44 99 ARG A N 1
ATOM 763 C CA . ARG A 1 99 ? -6.538 -3.938 8.801 1.00 92.44 99 ARG A CA 1
ATOM 764 C C . ARG A 1 99 ? -6.771 -2.481 8.371 1.00 92.44 99 ARG A C 1
ATOM 766 O O . ARG A 1 99 ? -5.957 -1.618 8.666 1.00 92.44 99 ARG A O 1
ATOM 773 N N . ILE A 1 100 ? -7.890 -2.215 7.691 1.00 92.12 100 ILE A N 1
ATOM 774 C CA . ILE A 1 100 ? -8.292 -0.862 7.238 1.00 92.12 100 ILE A CA 1
ATOM 775 C C . ILE A 1 100 ? -9.460 -0.298 8.060 1.00 92.12 100 ILE A C 1
ATOM 777 O O . ILE A 1 100 ? -9.717 0.901 8.088 1.00 92.12 100 ILE A O 1
ATOM 781 N N . SER A 1 101 ? -10.180 -1.173 8.762 1.00 91.25 101 SER A N 1
ATOM 782 C CA . SER A 1 101 ? -11.145 -0.829 9.808 1.00 91.25 101 SER A CA 1
ATOM 783 C C . SER A 1 101 ? -11.275 -2.008 10.771 1.00 91.25 101 SER A C 1
ATOM 785 O O . SER A 1 101 ? -10.759 -3.090 10.494 1.00 91.25 101 SER A O 1
ATOM 787 N N . LEU A 1 102 ? -11.982 -1.839 11.888 1.00 89.62 102 LEU A N 1
ATOM 788 C CA . LEU A 1 102 ? -12.180 -2.894 12.894 1.00 89.62 102 LEU A CA 1
ATOM 789 C C . LEU A 1 102 ? -12.576 -4.263 12.312 1.00 89.62 102 LEU A C 1
ATOM 791 O O . LEU A 1 102 ? -12.081 -5.288 12.779 1.00 89.62 102 LEU A O 1
ATOM 795 N N . PHE A 1 103 ? -13.421 -4.269 11.278 1.00 91.00 103 PHE A N 1
ATOM 796 C CA . PHE A 1 103 ? -13.998 -5.483 10.692 1.00 91.00 103 PHE A CA 1
ATOM 797 C C . PHE A 1 103 ? -13.542 -5.761 9.256 1.00 91.00 103 PHE A C 1
ATOM 799 O O . PHE A 1 103 ? -13.956 -6.760 8.677 1.00 91.00 103 PHE A O 1
ATOM 806 N N . LYS A 1 104 ? -12.698 -4.903 8.665 1.00 91.94 104 LYS A N 1
ATOM 807 C CA . LYS A 1 104 ? -12.248 -5.046 7.271 1.00 91.94 104 LYS A CA 1
ATOM 808 C C . LYS A 1 104 ? -10.728 -5.123 7.207 1.00 91.94 104 LYS A C 1
ATOM 810 O O . LYS A 1 104 ? -10.024 -4.267 7.752 1.00 91.94 104 LYS A O 1
ATOM 815 N N . ARG A 1 105 ? -10.235 -6.145 6.510 1.00 95.00 105 ARG A N 1
ATOM 816 C CA . ARG A 1 105 ? -8.836 -6.276 6.105 1.00 95.00 105 ARG A CA 1
ATOM 817 C C . ARG A 1 105 ? -8.771 -6.267 4.593 1.00 95.00 105 ARG A C 1
ATOM 819 O O . ARG A 1 105 ? -9.596 -6.908 3.952 1.00 95.00 105 ARG A O 1
ATOM 826 N N . ASP A 1 106 ? -7.808 -5.546 4.055 1.00 95.62 106 ASP A N 1
ATOM 827 C CA . ASP A 1 106 ? -7.606 -5.444 2.620 1.00 95.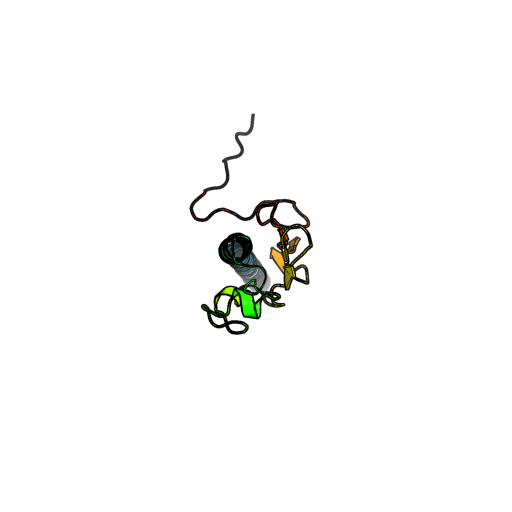62 106 ASP A CA 1
ATOM 828 C C . ASP A 1 106 ? -6.147 -5.094 2.322 1.00 95.62 106 ASP A C 1
ATOM 830 O O . ASP A 1 106 ? -5.387 -4.728 3.224 1.00 95.62 106 ASP A O 1
ATOM 834 N N . ARG A 1 107 ? -5.755 -5.232 1.062 1.00 95.25 107 ARG A N 1
ATOM 835 C CA . ARG A 1 107 ? -4.454 -4.799 0.561 1.00 95.25 107 ARG A CA 1
ATOM 836 C C . ARG A 1 107 ? -4.626 -3.957 -0.683 1.00 95.25 107 ARG A C 1
ATOM 838 O O . ARG A 1 107 ? -5.506 -4.247 -1.494 1.00 95.25 107 ARG A O 1
ATOM 845 N N . ILE A 1 108 ? -3.777 -2.960 -0.840 1.00 94.81 108 ILE A N 1
ATOM 846 C CA . ILE A 1 108 ? -3.776 -2.116 -2.020 1.00 94.81 108 ILE A CA 1
ATOM 847 C C . ILE A 1 108 ? -2.885 -2.734 -3.102 1.00 94.81 108 ILE A C 1
ATOM 849 O O . ILE A 1 108 ? -1.834 -3.318 -2.819 1.00 94.81 108 ILE A O 1
ATOM 853 N N . VAL A 1 109 ? -3.359 -2.681 -4.342 1.00 95.88 109 VAL A N 1
ATOM 854 C CA . VAL A 1 109 ? -2.655 -3.186 -5.521 1.00 95.88 109 VAL A CA 1
ATOM 855 C C . VAL A 1 109 ? -2.827 -2.205 -6.672 1.00 95.88 109 VAL A C 1
ATOM 857 O O . VAL A 1 109 ? -3.849 -1.526 -6.774 1.00 95.88 109 VAL A O 1
ATOM 860 N N . ALA A 1 110 ? -1.835 -2.144 -7.543 1.00 94.44 110 ALA A N 1
ATOM 861 C CA . ALA A 1 110 ? -1.852 -1.377 -8.771 1.00 94.44 110 ALA A CA 1
ATOM 862 C C . ALA A 1 110 ? -1.050 -2.121 -9.840 1.00 94.44 110 ALA A C 1
ATOM 864 O O . ALA A 1 110 ? -0.117 -2.865 -9.537 1.00 94.44 110 ALA A O 1
ATOM 865 N N . ASP A 1 111 ? -1.423 -1.910 -11.089 1.00 93.12 111 ASP A N 1
ATOM 866 C CA . ASP A 1 111 ? -0.663 -2.341 -12.256 1.00 93.12 111 ASP A CA 1
ATOM 867 C C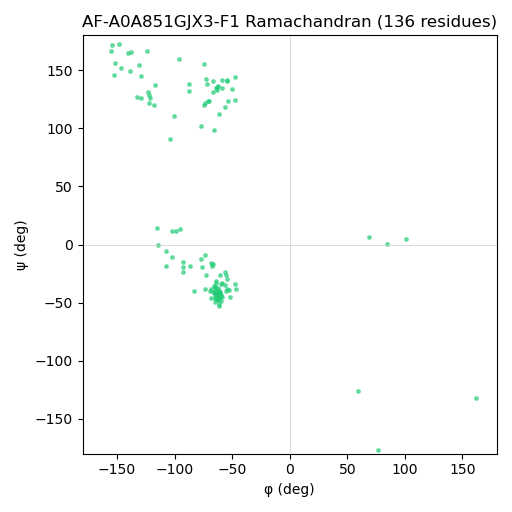 . ASP A 1 111 ? -0.693 -1.205 -13.280 1.00 93.12 111 ASP A C 1
ATOM 869 O O . ASP A 1 111 ? -1.507 -0.297 -13.154 1.00 93.12 111 ASP A O 1
ATOM 873 N N . GLU A 1 112 ? 0.162 -1.241 -14.296 1.00 90.69 112 GLU A N 1
ATOM 874 C CA . GLU A 1 112 ? 0.239 -0.188 -15.325 1.00 90.69 112 GLU A CA 1
ATOM 875 C C . GLU A 1 112 ? -1.139 0.234 -15.899 1.00 90.69 112 GLU A C 1
ATOM 877 O O . GLU A 1 112 ? -1.366 1.404 -16.213 1.00 90.69 112 GLU A O 1
ATOM 882 N N . ARG A 1 113 ? -2.089 -0.704 -16.017 1.00 87.31 113 ARG A N 1
ATOM 883 C CA . ARG A 1 113 ? -3.403 -0.475 -16.640 1.00 87.31 113 ARG A CA 1
ATOM 884 C C . ARG A 1 113 ? -4.477 -0.074 -15.638 1.00 87.31 113 ARG A C 1
ATOM 886 O O . ARG A 1 113 ? -5.500 0.495 -16.030 1.00 87.31 113 ARG A O 1
ATOM 893 N N . LYS A 1 114 ? -4.300 -0.418 -14.365 1.00 89.00 114 LYS A N 1
ATOM 894 C CA . LYS A 1 114 ? -5.282 -0.218 -13.305 1.00 89.00 114 LYS A CA 1
ATOM 895 C C . LYS A 1 114 ? -4.734 0.706 -12.243 1.00 89.00 114 LYS A C 1
ATOM 897 O O . LYS A 1 114 ? -3.813 0.375 -11.498 1.00 89.00 114 LYS A O 1
ATOM 902 N N . TRP A 1 115 ? -5.456 1.811 -12.088 1.00 91.06 115 TRP A N 1
ATOM 903 C CA . TRP A 1 115 ? -5.293 2.722 -10.967 1.00 91.06 115 TRP A CA 1
ATOM 904 C C . TRP A 1 115 ? -5.241 1.959 -9.629 1.00 91.06 115 TRP A C 1
ATOM 906 O O . TRP A 1 115 ? -5.978 0.970 -9.476 1.00 91.06 115 TRP A O 1
ATOM 916 N N . PRO A 1 116 ? -4.425 2.406 -8.652 1.00 94.12 116 PRO A N 1
ATOM 917 C CA . PRO A 1 116 ? -4.350 1.760 -7.352 1.00 94.12 116 PRO A CA 1
ATOM 918 C C . PRO A 1 116 ? -5.732 1.548 -6.735 1.00 94.12 116 PRO A C 1
ATOM 920 O O . PRO A 1 116 ? -6.582 2.439 -6.758 1.00 94.12 116 PRO A O 1
ATOM 923 N N . HIS A 1 117 ? -5.976 0.355 -6.206 1.00 93.75 117 HIS A N 1
ATOM 924 C CA . HIS A 1 117 ? -7.265 -0.031 -5.642 1.00 93.75 117 HIS A CA 1
ATOM 925 C C . HIS A 1 117 ? -7.112 -1.076 -4.542 1.00 93.75 117 HIS A C 1
ATOM 927 O O . HIS A 1 117 ? -6.150 -1.844 -4.495 1.00 93.75 117 HIS A O 1
ATOM 933 N N . TRP A 1 118 ? -8.099 -1.122 -3.657 1.00 94.44 118 TRP A N 1
ATOM 934 C CA . TRP A 1 118 ? -8.236 -2.169 -2.657 1.00 94.44 118 TRP A CA 1
ATOM 935 C C . TRP A 1 118 ? -8.616 -3.487 -3.331 1.00 94.44 118 TRP A C 1
ATOM 937 O O . TRP A 1 118 ? -9.620 -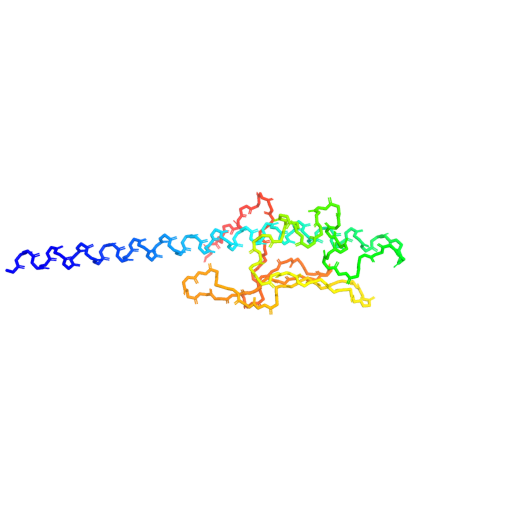3.563 -4.038 1.00 94.44 118 TRP A O 1
ATOM 947 N N . LYS A 1 119 ? -7.824 -4.541 -3.123 1.00 94.00 119 LYS A N 1
ATOM 948 C CA . LYS A 1 119 ? -7.981 -5.810 -3.842 1.00 94.00 119 LYS A CA 1
ATOM 949 C C . LYS A 1 119 ? -9.315 -6.499 -3.547 1.00 94.00 119 LYS A C 1
ATOM 951 O O . LYS A 1 119 ? -9.904 -7.067 -4.461 1.00 94.00 119 LYS A O 1
ATOM 956 N N . ALA A 1 120 ? -9.771 -6.504 -2.293 1.00 90.50 120 ALA A N 1
ATOM 957 C CA . ALA A 1 120 ? -10.982 -7.229 -1.914 1.00 90.50 120 ALA A CA 1
ATOM 958 C C . ALA A 1 120 ? -12.262 -6.432 -2.201 1.00 90.50 120 ALA A C 1
ATOM 960 O 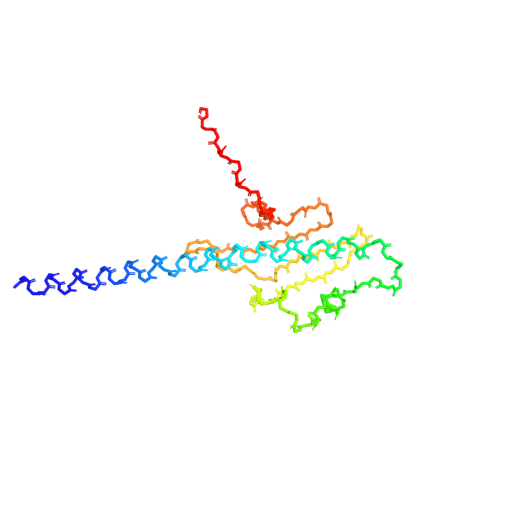O . ALA A 1 120 ? -13.240 -7.027 -2.648 1.00 90.50 120 ALA A O 1
ATOM 961 N N . SER A 1 121 ? -12.281 -5.113 -1.967 1.00 86.56 121 SER A N 1
ATOM 962 C CA . SER A 1 121 ? -13.463 -4.295 -2.296 1.00 86.56 121 SER A CA 1
ATOM 963 C C . SER A 1 121 ? -13.511 -3.773 -3.730 1.00 86.56 121 SER A C 1
ATOM 965 O O . SER A 1 121 ? -14.583 -3.373 -4.174 1.00 86.56 121 SER A O 1
ATOM 967 N N . GLY A 1 122 ? -12.387 -3.742 -4.449 1.00 86.88 122 GLY A N 1
ATOM 968 C CA . GLY A 1 122 ? -12.283 -3.111 -5.769 1.00 86.88 122 GLY A CA 1
ATOM 969 C C . GLY A 1 122 ? -12.395 -1.582 -5.734 1.00 86.88 122 GLY A C 1
ATOM 970 O O . GLY A 1 122 ? -12.466 -0.944 -6.781 1.00 86.88 122 GLY A O 1
ATOM 971 N N . GLU A 1 123 ? -12.437 -0.979 -4.544 1.00 86.69 123 GLU A N 1
ATOM 972 C CA . GLU A 1 123 ? -12.529 0.470 -4.383 1.00 86.69 123 GLU A CA 1
ATOM 973 C C . GLU A 1 123 ? -11.198 1.112 -4.782 1.00 86.69 123 GLU A C 1
ATOM 975 O O . GLU A 1 123 ? -10.150 0.782 -4.226 1.00 86.69 123 GLU A O 1
ATOM 980 N N . TYR A 1 124 ? -11.238 2.039 -5.737 1.00 87.62 124 TYR A N 1
ATOM 981 C CA . TYR A 1 124 ? -10.056 2.781 -6.165 1.00 87.62 124 TYR A CA 1
ATOM 982 C C . TYR A 1 124 ? -9.536 3.705 -5.060 1.00 87.62 124 TYR A C 1
ATOM 984 O O . TYR A 1 124 ? -10.312 4.372 -4.371 1.00 87.62 124 TYR A O 1
ATOM 992 N N . ALA A 1 125 ? -8.211 3.775 -4.944 1.00 84.25 125 ALA A N 1
ATOM 993 C CA . ALA A 1 125 ? -7.512 4.722 -4.096 1.00 84.25 125 ALA A CA 1
ATOM 994 C C . ALA A 1 125 ? -7.876 6.146 -4.510 1.00 84.25 125 ALA A C 1
ATOM 996 O O . ALA A 1 125 ? -7.899 6.482 -5.704 1.00 84.25 125 ALA A O 1
ATOM 997 N N . ARG A 1 126 ? -8.169 6.998 -3.530 1.00 77.00 126 ARG A N 1
ATOM 998 C CA . ARG A 1 126 ? -8.598 8.365 -3.817 1.00 77.00 126 ARG A CA 1
ATOM 999 C C . ARG A 1 126 ? -7.455 9.153 -4.447 1.00 77.00 126 ARG A C 1
ATOM 1001 O O . ARG A 1 126 ? -6.348 9.200 -3.921 1.00 77.00 126 ARG A O 1
ATOM 1008 N N . LYS A 1 127 ? -7.745 9.836 -5.555 1.00 65.56 127 LYS A N 1
ATOM 1009 C CA . LYS A 1 127 ? -6.849 10.868 -6.090 1.00 65.56 127 LYS A CA 1
ATOM 1010 C C . LYS A 1 127 ? -6.725 11.987 -5.056 1.00 65.56 127 LYS A C 1
ATOM 1012 O O . LYS A 1 127 ? -7.738 12.410 -4.491 1.00 65.56 127 LYS A O 1
ATOM 1017 N N . HIS A 1 128 ? -5.510 12.486 -4.831 1.00 54.53 128 HIS A N 1
ATOM 1018 C CA . HIS A 1 128 ? -5.290 13.673 -4.004 1.00 54.53 128 HIS A CA 1
ATOM 1019 C C . HIS A 1 128 ? -6.265 14.793 -4.411 1.00 54.53 128 HIS A C 1
ATOM 1021 O O . HIS A 1 128 ? -6.342 15.165 -5.579 1.00 54.53 128 HIS A O 1
ATOM 1027 N N . GLY A 1 129 ? -7.044 15.302 -3.451 1.00 48.28 129 GLY A N 1
ATOM 1028 C CA . GLY A 1 129 ? -7.966 16.425 -3.661 1.00 48.28 129 GLY A CA 1
ATOM 1029 C C . GLY A 1 129 ? -9.350 16.089 -4.235 1.00 48.28 129 GLY A C 1
ATOM 1030 O O . GLY A 1 129 ? -10.163 17.000 -4.377 1.00 48.28 129 GLY A O 1
ATOM 1031 N N . VAL A 1 130 ? -9.674 14.822 -4.519 1.00 48.72 130 VAL A N 1
ATOM 1032 C CA . VAL A 1 130 ? -10.993 14.448 -5.062 1.00 48.72 130 VAL A CA 1
ATOM 1033 C C . VAL A 1 130 ? -11.881 13.887 -3.950 1.00 48.72 130 VAL A C 1
ATOM 1035 O O . VAL A 1 130 ? -11.644 12.796 -3.427 1.00 48.72 130 VAL A O 1
ATOM 1038 N N . LYS A 1 131 ? -12.924 14.640 -3.569 1.00 42.25 131 LYS A N 1
ATOM 1039 C CA . LYS A 1 131 ? -14.012 14.104 -2.734 1.00 42.25 131 LYS A CA 1
ATOM 1040 C C . LYS A 1 131 ? -14.649 12.912 -3.461 1.00 42.25 131 LYS A C 1
ATOM 1042 O O . LYS A 1 131 ? -14.804 12.983 -4.680 1.00 42.25 131 LYS A O 1
ATOM 1047 N N . PRO A 1 132 ? -15.038 11.840 -2.746 1.00 44.44 132 PRO A N 1
ATOM 1048 C CA . PRO A 1 132 ? -15.791 10.761 -3.371 1.00 44.44 132 PRO A CA 1
ATOM 1049 C C . PRO A 1 132 ? -17.036 11.353 -4.046 1.00 44.44 132 PRO A C 1
ATOM 1051 O O . PRO A 1 132 ? -17.623 12.280 -3.473 1.00 44.44 132 PRO A O 1
ATOM 1054 N N . PRO A 1 133 ? -17.445 10.858 -5.229 1.00 42.50 133 PRO A N 1
ATOM 1055 C CA . PRO A 1 133 ? -18.733 11.241 -5.781 1.00 42.50 133 PRO A CA 1
ATOM 1056 C C . PRO A 1 133 ? -19.788 10.951 -4.712 1.00 42.50 133 PRO A C 1
ATOM 1058 O O . PRO A 1 133 ? -19.850 9.841 -4.170 1.00 42.50 133 PRO A O 1
ATOM 1061 N N . GLN A 1 134 ? -20.554 11.979 -4.342 1.00 40.47 134 GLN A N 1
ATOM 1062 C CA . GLN A 1 134 ? -21.765 11.778 -3.566 1.00 40.47 134 GLN A CA 1
ATOM 1063 C C . GLN A 1 134 ? -22.606 10.806 -4.383 1.00 40.47 134 GLN A C 1
ATOM 1065 O O . GLN A 1 134 ? -22.891 11.048 -5.551 1.00 40.47 134 GLN A O 1
ATOM 1070 N N . LYS A 1 135 ? -22.885 9.642 -3.800 1.00 41.09 135 LYS A N 1
ATOM 1071 C CA . LYS A 1 135 ? -23.809 8.688 -4.390 1.00 41.09 135 LYS A CA 1
ATOM 1072 C C . LYS A 1 135 ? -25.164 9.386 -4.354 1.00 41.09 135 LYS A C 1
ATOM 1074 O O . LYS A 1 135 ? -25.767 9.455 -3.284 1.00 41.09 135 LYS A O 1
ATOM 1079 N N . ASP A 1 136 ? -25.574 9.970 -5.472 1.00 41.72 136 ASP A N 1
ATOM 1080 C CA . ASP A 1 136 ? -26.945 10.421 -5.640 1.00 41.72 136 ASP A CA 1
ATOM 1081 C C . ASP A 1 136 ? -27.808 9.162 -5.534 1.00 41.72 136 ASP A C 1
ATOM 1083 O O . ASP A 1 136 ? -27.659 8.201 -6.291 1.00 41.72 136 ASP A O 1
ATOM 1087 N N . ILE A 1 137 ? -28.585 9.106 -4.457 1.00 44.31 137 ILE A N 1
ATOM 1088 C CA . ILE A 1 137 ? -29.596 8.081 -4.252 1.00 44.31 137 ILE A CA 1
ATOM 1089 C C . ILE A 1 137 ? -30.751 8.505 -5.159 1.00 44.31 137 ILE A C 1
ATOM 1091 O O . ILE A 1 137 ? -31.452 9.461 -4.824 1.00 44.31 137 ILE A O 1
ATOM 1095 N N . GLU A 1 138 ? -30.881 7.854 -6.317 1.00 38.84 138 GLU A N 1
ATOM 1096 C CA . GLU A 1 138 ? -32.142 7.813 -7.075 1.00 38.84 138 GLU A CA 1
ATOM 1097 C C . GLU A 1 138 ? -33.192 6.977 -6.334 1.00 38.84 138 GLU A C 1
ATOM 1099 O O . GLU A 1 138 ? -32.823 5.923 -5.755 1.00 38.84 138 GLU A O 1
#

Sequence (138 aa):
MKKRVSIVIGVLLFVVLGITIYNQNLKAKATDREATIVSIYYLAICSLDEDSASRPQNIEELLVHYGGSDSVLLEPFEDGLSFELTETGFILAEPKAQRISLFKRDRIVADERKWPHWKASGEYARKHGVKPPQKDIE

Solvent-accessible surface area (backbone atoms only — not comparable to full-atom values): 7874 Å² total; per-residue (Å²): 112,71,70,60,53,53,51,52,50,52,52,51,52,52,52,54,49,51,54,51,53,53,34,50,51,27,40,48,49,42,51,49,35,29,52,39,50,51,56,52,48,50,52,56,56,59,42,67,78,46,58,82,91,72,40,56,69,35,46,38,59,66,28,48,96,56,53,23,85,73,15,74,78,45,66,65,37,89,86,40,66,48,39,42,69,50,101,88,46,41,40,37,31,42,85,59,68,41,69,39,35,90,91,41,67,40,28,50,36,32,36,80,90,42,75,45,19,30,65,79,80,63,48,64,44,59,57,90,92,57,75,76,79,77,79,78,82,126

Mean predicted aligned error: 7.21 Å